Protein AF-A0A2W7I9K1-F1 (afdb_monomer)

pLDDT: mean 81.24, std 19.02, range [37.62, 95.75]

Radius of gyration: 21.07 Å; Cα contacts (8 Å, |Δi|>4): 72; chains: 1; bounding box: 34×54×66 Å

Nearest PDB structures (foldseek):
  7o6y-assembly1_P  TM=3.027E-01  e=8.763E+00  Yarrowia lipolytica

Solvent-accessible surface area (backbone atoms only — not comparable to full-atom values): 6238 Å² total; per-residue (Å²): 131,88,82,88,82,88,77,82,88,72,93,80,87,80,83,84,70,65,66,64,55,50,56,53,55,59,53,45,27,59,56,42,30,47,71,44,38,45,71,78,51,61,49,90,84,63,73,63,55,67,54,40,53,52,51,49,54,52,48,36,61,75,66,64,58,47,74,66,58,50,53,51,39,44,50,50,20,52,49,53,54,66,72,38,65,70,58,52,32,90,87,24,71,56,39,55,53,36,58,59,52,34,108

Foldseek 3Di:
DDDDDDDDDDPPPPDPDPVVLVVLLLVLLLLLLLVCLCVLLVPPDAADCVQSVVVSVVSCVVSVPDPVSVVVSNVVSSVVCVVDSVCSDCPHPSNVVSNVSRD

Structure (mmCIF, N/CA/C/O backbone):
data_AF-A0A2W7I9K1-F1
#
_entry.id   AF-A0A2W7I9K1-F1
#
loop_
_atom_site.group_PDB
_atom_site.id
_atom_site.type_symbol
_atom_site.label_atom_id
_atom_site.label_alt_id
_atom_site.label_comp_id
_atom_site.label_asym_id
_atom_site.label_entity_id
_atom_site.label_seq_id
_atom_site.pdbx_PDB_ins_code
_atom_site.Cartn_x
_atom_site.Cartn_y
_atom_site.Cartn_z
_atom_site.occupancy
_atom_site.B_iso_or_equiv
_atom_site.auth_seq_id
_atom_site.auth_comp_id
_atom_site.auth_asym_id
_atom_site.auth_atom_id
_atom_site.pdbx_PDB_model_num
ATOM 1 N N . MET A 1 1 ? 21.112 39.429 54.388 1.00 39.09 1 MET A N 1
ATOM 2 C CA . MET A 1 1 ? 21.767 38.585 53.361 1.00 39.09 1 MET A CA 1
ATOM 3 C C . MET A 1 1 ? 20.647 37.802 52.669 1.00 39.09 1 MET A C 1
ATOM 5 O O . MET A 1 1 ? 19.997 37.033 53.354 1.00 39.09 1 MET A O 1
ATOM 9 N N . LYS A 1 2 ? 20.102 38.268 51.527 1.00 42.31 2 LYS A N 1
ATOM 10 C CA . LYS A 1 2 ? 20.289 37.688 50.165 1.00 42.31 2 LYS A CA 1
ATOM 11 C C . LYS A 1 2 ? 20.447 36.158 50.224 1.00 42.31 2 LYS A C 1
ATOM 13 O O . LYS A 1 2 ? 21.454 35.719 50.755 1.00 42.31 2 LYS A O 1
ATOM 18 N N . THR A 1 3 ? 19.477 35.362 49.768 1.00 42.34 3 THR A N 1
ATOM 19 C CA . THR A 1 3 ? 19.276 35.072 48.332 1.00 42.34 3 THR A CA 1
ATOM 20 C C . THR A 1 3 ? 17.824 34.720 47.959 1.00 42.34 3 THR A C 1
ATOM 22 O O . THR A 1 3 ? 17.173 33.912 48.611 1.00 42.34 3 THR A O 1
ATOM 25 N N . LEU A 1 4 ? 17.362 35.316 46.853 1.00 48.22 4 LEU A N 1
ATOM 26 C CA . LEU A 1 4 ? 16.270 34.838 45.996 1.00 48.22 4 LEU A CA 1
ATOM 27 C C . LEU A 1 4 ? 16.645 33.501 45.345 1.00 48.22 4 LEU A C 1
ATOM 29 O O . LEU A 1 4 ? 17.819 33.332 45.033 1.00 48.22 4 LEU A O 1
ATOM 33 N N . LEU A 1 5 ? 15.653 32.673 44.998 1.00 46.56 5 LEU A N 1
ATOM 34 C CA . LEU A 1 5 ? 15.581 31.980 43.702 1.00 46.56 5 LEU A CA 1
ATOM 35 C C . LEU A 1 5 ? 14.119 31.593 43.400 1.00 46.56 5 LEU A C 1
ATOM 37 O O . LEU A 1 5 ? 13.536 30.728 44.049 1.00 46.56 5 LEU A O 1
ATOM 41 N N . LEU A 1 6 ? 13.537 32.282 42.413 1.00 49.12 6 LEU A N 1
ATOM 42 C CA . LEU A 1 6 ? 12.375 31.830 41.649 1.00 49.12 6 LEU A CA 1
ATOM 43 C C . LEU A 1 6 ? 12.765 30.582 40.845 1.00 49.12 6 LEU A C 1
ATOM 45 O O . LEU A 1 6 ? 13.817 30.583 40.209 1.00 49.12 6 LEU A O 1
ATOM 49 N N . ALA A 1 7 ? 11.863 29.609 40.745 1.00 45.22 7 ALA A N 1
ATOM 50 C CA . ALA A 1 7 ? 11.734 28.798 39.539 1.00 45.22 7 ALA A CA 1
ATOM 51 C C . ALA A 1 7 ? 10.285 28.326 39.397 1.00 45.22 7 ALA A C 1
ATOM 53 O O . ALA A 1 7 ? 9.837 27.363 40.014 1.00 45.22 7 ALA A O 1
ATOM 54 N N . SER A 1 8 ? 9.557 29.081 38.582 1.00 47.81 8 SER A N 1
ATOM 55 C CA . SER A 1 8 ? 8.405 28.630 37.813 1.00 47.81 8 SER A CA 1
ATOM 56 C C . SER A 1 8 ? 8.773 27.429 36.935 1.00 47.81 8 SER A C 1
ATOM 58 O O . SER A 1 8 ? 9.953 27.179 36.705 1.00 47.81 8 SER A O 1
ATOM 60 N N . ALA A 1 9 ? 7.741 26.845 36.320 1.00 37.62 9 ALA A N 1
ATOM 61 C CA . ALA A 1 9 ? 7.779 25.918 35.185 1.00 37.62 9 ALA A CA 1
ATOM 62 C C . ALA A 1 9 ? 7.840 24.431 35.567 1.00 37.62 9 ALA A C 1
ATOM 64 O O . ALA A 1 9 ? 8.658 24.011 36.364 1.00 37.62 9 ALA A O 1
ATOM 65 N N . VAL A 1 10 ? 7.027 23.540 35.014 1.00 42.16 10 VAL A N 1
ATOM 66 C CA . VAL A 1 10 ? 6.031 23.618 33.942 1.00 42.16 10 VAL A CA 1
ATOM 67 C C . VAL A 1 10 ? 5.186 22.355 34.118 1.00 42.16 10 VAL A C 1
ATOM 69 O O . VAL A 1 10 ? 5.708 21.286 34.434 1.00 42.16 10 VAL A O 1
ATOM 72 N N . SER A 1 11 ? 3.883 22.480 33.886 1.00 43.97 11 SER A N 1
ATOM 73 C CA . SER A 1 11 ? 2.986 21.365 33.595 1.00 43.97 11 SER A CA 1
ATOM 74 C C . SER A 1 11 ? 3.564 20.482 32.480 1.00 43.97 11 SER A C 1
ATOM 76 O O . SER A 1 11 ? 3.344 20.738 31.303 1.00 43.97 11 SER A O 1
ATOM 78 N N . LEU A 1 12 ? 4.290 19.424 32.842 1.00 43.56 12 LEU A N 1
ATOM 79 C CA . LEU A 1 12 ? 4.801 18.398 31.920 1.00 43.56 12 LEU A CA 1
ATOM 80 C C . LEU A 1 12 ? 3.801 17.249 31.696 1.00 43.56 12 LEU A C 1
ATOM 82 O O . LEU A 1 12 ? 4.158 16.195 31.182 1.00 43.56 12 LEU A O 1
ATOM 86 N N . CYS A 1 13 ? 2.531 17.432 32.061 1.00 40.84 13 CYS A N 1
ATOM 87 C CA . CYS A 1 13 ? 1.549 16.346 32.064 1.00 40.84 13 CYS A CA 1
ATOM 88 C C . CYS A 1 13 ? 0.750 16.176 30.754 1.00 40.84 13 CYS A C 1
ATOM 90 O O . CYS A 1 13 ? -0.272 15.499 30.770 1.00 40.84 13 CYS A O 1
ATOM 92 N N . ALA A 1 14 ? 1.151 16.772 29.618 1.00 40.78 14 ALA A N 1
ATOM 93 C CA . ALA A 1 14 ? 0.274 16.775 28.433 1.00 40.78 14 ALA A CA 1
ATOM 94 C C . ALA A 1 14 ? 0.937 16.747 27.036 1.00 40.78 14 ALA A C 1
ATOM 96 O O . ALA A 1 14 ? 0.302 17.181 26.081 1.00 40.78 14 ALA A O 1
ATOM 97 N N . LEU A 1 15 ? 2.164 16.235 26.858 1.00 42.84 15 LEU A N 1
ATOM 98 C CA . LEU A 1 15 ? 2.808 16.185 25.521 1.00 42.84 15 LEU A CA 1
ATOM 99 C C . LEU A 1 15 ? 3.450 14.833 25.140 1.00 42.84 15 LEU A C 1
ATOM 101 O O . LEU A 1 15 ? 4.334 14.783 24.294 1.00 42.84 15 LEU A O 1
ATOM 105 N N . GLY A 1 16 ? 3.010 13.719 25.734 1.00 40.28 16 GLY A N 1
ATOM 106 C CA . GLY A 1 16 ? 3.674 12.416 25.552 1.00 40.28 16 GLY A CA 1
ATOM 107 C C . GLY A 1 16 ? 3.039 11.408 24.583 1.00 40.28 16 GLY A C 1
ATOM 108 O O . GLY A 1 16 ? 3.677 10.404 24.293 1.00 40.28 16 GLY A O 1
ATOM 109 N N . ALA A 1 17 ? 1.807 11.608 24.097 1.00 43.66 17 ALA A N 1
ATOM 110 C CA . ALA A 1 17 ? 1.054 10.521 23.438 1.00 43.66 17 ALA A CA 1
ATOM 111 C C . ALA A 1 17 ? 0.724 10.737 21.947 1.00 43.66 17 ALA A C 1
ATOM 113 O O . ALA A 1 17 ? 0.357 9.787 21.262 1.00 43.66 17 ALA A O 1
ATOM 114 N N . SER A 1 18 ? 0.845 11.958 21.422 1.00 50.16 18 SER A N 1
ATOM 115 C CA . SER A 1 18 ? 0.376 12.311 20.070 1.00 50.16 18 SER A CA 1
ATOM 116 C C . SER A 1 18 ? 1.446 12.213 18.976 1.00 50.16 18 SER A C 1
ATOM 118 O O . SER A 1 18 ? 1.110 11.920 17.833 1.00 50.16 18 SER A O 1
ATOM 120 N N . ALA A 1 19 ? 2.726 12.399 19.309 1.00 51.47 19 ALA A N 1
ATOM 121 C CA . ALA A 1 19 ? 3.829 12.308 18.348 1.00 51.47 19 ALA A CA 1
ATOM 122 C C . ALA A 1 19 ? 4.094 10.886 17.796 1.00 51.47 19 ALA A C 1
ATOM 124 O O . ALA A 1 19 ? 4.233 10.753 16.580 1.00 51.47 19 ALA A O 1
ATOM 125 N N . PRO A 1 20 ? 4.123 9.805 18.612 1.00 60.53 20 PRO A N 1
ATOM 126 C CA . PRO A 1 20 ? 4.397 8.469 18.078 1.00 60.53 20 PRO A CA 1
ATOM 127 C C . PRO A 1 20 ? 3.231 7.936 17.238 1.00 60.53 20 PRO A C 1
ATOM 129 O O . PRO A 1 20 ? 3.459 7.291 16.221 1.00 60.53 20 PRO A O 1
ATOM 132 N N . ALA A 1 21 ? 1.987 8.253 17.611 1.00 60.38 21 ALA A N 1
ATOM 133 C CA . ALA A 1 21 ? 0.808 7.832 16.859 1.00 60.38 21 ALA A CA 1
ATOM 134 C C . ALA A 1 21 ? 0.730 8.498 15.475 1.00 60.38 21 ALA A C 1
ATOM 136 O O . ALA A 1 21 ? 0.284 7.866 14.522 1.00 60.38 21 ALA A O 1
ATOM 137 N N . PHE A 1 22 ? 1.180 9.752 15.348 1.00 59.81 22 PHE A N 1
ATOM 138 C CA . PHE A 1 22 ? 1.238 10.448 14.062 1.00 59.81 22 PHE A CA 1
ATOM 139 C C . PHE A 1 22 ? 2.288 9.825 13.131 1.00 59.81 22 PHE A C 1
ATOM 141 O O . PHE A 1 22 ? 1.952 9.436 12.018 1.00 59.81 22 PHE A O 1
ATOM 148 N N . ALA A 1 23 ? 3.512 9.605 13.622 1.00 68.25 23 ALA A N 1
ATOM 149 C CA . ALA A 1 23 ? 4.573 8.954 12.846 1.00 68.25 23 ALA A CA 1
ATOM 150 C C . ALA A 1 23 ? 4.211 7.511 12.437 1.00 68.25 23 ALA A C 1
ATOM 152 O O . ALA A 1 23 ? 4.531 7.060 11.340 1.00 68.25 23 ALA A O 1
ATOM 153 N N . GLN A 1 24 ? 3.502 6.776 13.301 1.00 72.81 24 GLN A N 1
ATOM 154 C CA . GLN A 1 24 ? 3.013 5.436 12.971 1.00 72.81 24 GLN A CA 1
ATOM 155 C C . GLN A 1 2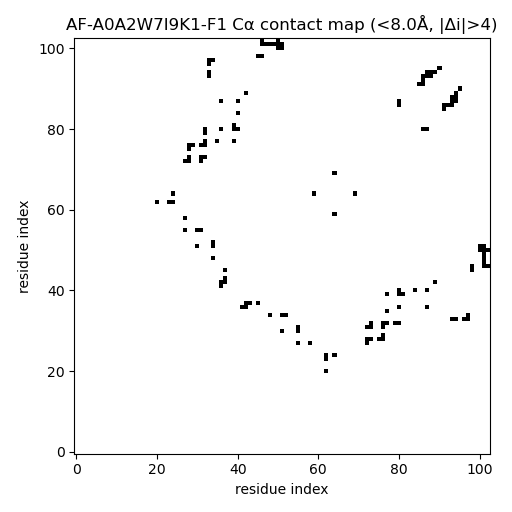4 ? 1.883 5.458 11.935 1.00 72.81 24 GLN A C 1
ATOM 157 O O . GLN A 1 24 ? 1.812 4.559 11.101 1.00 72.81 24 GLN A O 1
ATOM 162 N N . LYS A 1 25 ? 1.024 6.486 11.943 1.00 77.25 25 LYS A N 1
ATOM 163 C CA . LYS A 1 25 ? 0.029 6.688 10.882 1.00 77.25 25 LYS A CA 1
ATOM 164 C C . LYS A 1 25 ? 0.692 7.038 9.551 1.00 77.25 25 LYS A C 1
ATOM 166 O O . LYS A 1 25 ? 0.280 6.492 8.542 1.00 77.25 25 LYS A O 1
ATOM 171 N N . GLU A 1 26 ? 1.753 7.839 9.527 1.00 76.81 26 GLU A N 1
ATOM 172 C CA . GLU A 1 26 ? 2.512 8.080 8.287 1.00 76.81 26 GLU A CA 1
ATOM 173 C C . GLU A 1 26 ? 3.149 6.789 7.744 1.00 76.81 26 GLU A C 1
ATOM 175 O O . GLU A 1 26 ? 3.081 6.512 6.547 1.00 76.81 26 GLU A O 1
ATOM 180 N N . ALA A 1 27 ? 3.671 5.926 8.623 1.00 83.12 27 ALA A N 1
ATOM 181 C CA . ALA A 1 27 ? 4.211 4.624 8.226 1.00 83.12 27 ALA A CA 1
ATOM 182 C C . ALA A 1 27 ? 3.159 3.686 7.593 1.00 83.12 27 ALA A C 1
ATOM 184 O O . ALA A 1 27 ? 3.524 2.805 6.811 1.00 83.12 27 ALA A O 1
ATOM 185 N N . MET A 1 28 ? 1.859 3.886 7.862 1.00 92.38 28 MET A N 1
ATOM 186 C CA . MET A 1 28 ? 0.782 3.112 7.225 1.00 92.38 28 MET A CA 1
ATOM 187 C C . MET A 1 28 ? 0.765 3.266 5.704 1.00 92.38 28 MET A C 1
ATOM 189 O O . MET A 1 28 ? 0.387 2.317 5.017 1.00 92.38 28 MET A O 1
ATOM 193 N N . VAL A 1 29 ? 1.197 4.413 5.164 1.00 91.19 29 VAL A N 1
AT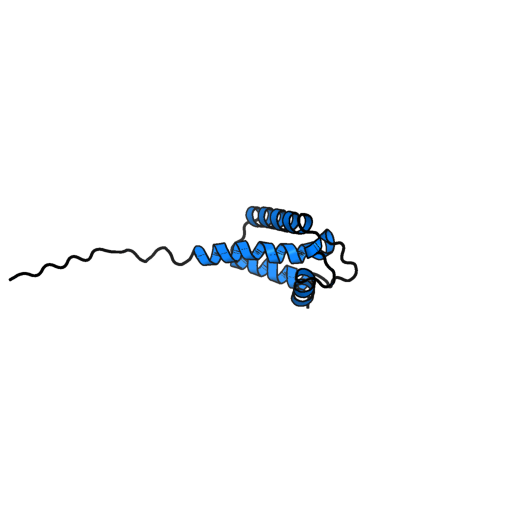OM 194 C CA . VAL A 1 29 ? 1.252 4.651 3.712 1.00 91.19 29 VAL A CA 1
ATOM 195 C C . VAL A 1 29 ? 2.110 3.584 3.031 1.00 91.19 29 VAL A C 1
ATOM 197 O O . VAL A 1 29 ? 1.667 2.979 2.058 1.00 91.19 29 VAL A O 1
ATOM 200 N N . MET A 1 30 ? 3.271 3.245 3.601 1.00 90.56 30 MET A N 1
ATOM 201 C CA . MET A 1 30 ? 4.142 2.187 3.072 1.00 90.56 30 MET A CA 1
ATOM 202 C C . MET A 1 30 ? 3.485 0.803 3.094 1.00 90.56 30 MET A C 1
ATOM 204 O O . MET A 1 30 ? 3.632 0.032 2.146 1.00 90.56 30 MET A O 1
ATOM 208 N N . PHE A 1 31 ? 2.717 0.484 4.138 1.00 93.06 31 PHE A N 1
ATOM 209 C CA . PHE A 1 31 ? 1.977 -0.778 4.188 1.00 93.06 31 PHE A CA 1
ATOM 210 C C . PHE A 1 31 ? 0.879 -0.845 3.126 1.00 93.06 31 PHE A C 1
ATOM 212 O O . PHE A 1 31 ? 0.725 -1.877 2.470 1.00 93.06 31 PHE A O 1
ATOM 219 N N . TYR A 1 32 ? 0.153 0.252 2.899 1.00 95.12 32 TYR A N 1
ATOM 220 C CA . TYR A 1 32 ? -0.823 0.301 1.814 1.00 95.12 32 TYR A CA 1
ATOM 221 C C . TYR A 1 32 ? -0.155 0.206 0.446 1.00 95.12 32 TYR A C 1
ATOM 223 O O . TYR A 1 32 ? -0.681 -0.505 -0.408 1.00 95.12 32 TYR A O 1
ATOM 231 N N . GLN A 1 33 ? 0.995 0.861 0.243 1.00 93.94 33 GLN A N 1
ATOM 232 C CA . GLN A 1 33 ? 1.767 0.729 -0.993 1.00 93.94 33 GLN A CA 1
ATOM 233 C C . GLN A 1 33 ? 2.095 -0.744 -1.252 1.00 93.94 33 GLN A C 1
ATOM 235 O O . GLN A 1 33 ? 1.769 -1.257 -2.317 1.00 93.94 33 GLN A O 1
ATOM 240 N N . MET A 1 34 ? 2.621 -1.471 -0.261 1.00 93.75 34 MET A N 1
ATOM 241 C CA . MET A 1 34 ? 2.869 -2.912 -0.399 1.00 93.75 34 MET A CA 1
ATOM 242 C C . MET A 1 34 ? 1.591 -3.700 -0.725 1.00 93.75 34 MET A C 1
ATOM 244 O O . MET A 1 34 ? 1.617 -4.555 -1.605 1.00 93.75 34 MET A O 1
ATOM 248 N N . GLN A 1 35 ? 0.462 -3.401 -0.072 1.00 94.75 35 GLN A N 1
ATOM 249 C CA . GLN A 1 35 ? -0.808 -4.103 -0.309 1.00 94.75 35 GLN A CA 1
ATOM 250 C C . GLN A 1 35 ? -1.293 -3.955 -1.757 1.00 94.75 35 GLN A C 1
ATOM 252 O O . GLN A 1 35 ? -1.845 -4.895 -2.326 1.00 94.75 35 GLN A O 1
ATOM 257 N N . MET A 1 36 ? -1.113 -2.777 -2.357 1.00 94.56 36 MET A N 1
ATOM 258 C CA . MET A 1 36 ? -1.601 -2.486 -3.707 1.00 94.56 36 MET A CA 1
ATOM 259 C C . MET A 1 36 ? -0.541 -2.643 -4.801 1.00 94.56 36 MET A C 1
ATOM 261 O O . MET A 1 36 ? -0.891 -2.684 -5.979 1.00 94.56 36 MET A O 1
ATOM 265 N N . ALA A 1 37 ? 0.737 -2.772 -4.441 1.00 93.75 37 ALA A N 1
ATOM 266 C CA . ALA A 1 37 ? 1.831 -2.909 -5.395 1.00 93.75 37 ALA A CA 1
ATOM 267 C C . ALA A 1 37 ? 1.599 -4.036 -6.414 1.00 93.75 37 ALA A C 1
ATOM 269 O O . ALA A 1 37 ? 1.742 -3.764 -7.604 1.00 93.75 37 ALA A O 1
ATOM 270 N N . PRO A 1 38 ? 1.140 -5.253 -6.048 1.00 93.88 38 PRO A N 1
ATOM 271 C CA . PRO A 1 38 ? 0.897 -6.302 -7.038 1.00 93.88 38 PRO A CA 1
ATOM 272 C C . PRO A 1 38 ? -0.068 -5.891 -8.153 1.00 93.88 38 PRO A C 1
ATOM 274 O O . PRO A 1 38 ? 0.161 -6.225 -9.316 1.00 93.88 38 PRO A O 1
ATOM 277 N N . SER A 1 39 ? -1.132 -5.153 -7.819 1.00 93.06 39 SER A N 1
ATOM 278 C CA . SER A 1 39 ? -2.149 -4.738 -8.787 1.00 93.06 39 SER A CA 1
ATOM 279 C C . SER A 1 39 ? -1.715 -3.507 -9.582 1.00 93.06 39 SER A C 1
ATOM 281 O O . SER A 1 39 ? -1.843 -3.501 -10.808 1.00 93.06 39 SER A O 1
ATOM 283 N N . VAL A 1 40 ? -1.155 -2.493 -8.916 1.00 93.94 40 VAL A N 1
ATOM 284 C CA . VAL A 1 40 ? -0.687 -1.248 -9.551 1.00 93.94 40 VAL A CA 1
ATOM 285 C C . VAL A 1 40 ? 0.518 -1.518 -10.457 1.00 93.94 40 VAL A C 1
ATOM 287 O O . VAL A 1 40 ? 0.529 -1.087 -11.610 1.00 93.94 40 VAL A O 1
ATOM 290 N N . CYS A 1 41 ? 1.485 -2.302 -9.977 1.00 92.00 41 CYS A N 1
ATOM 291 C CA . CYS A 1 41 ? 2.705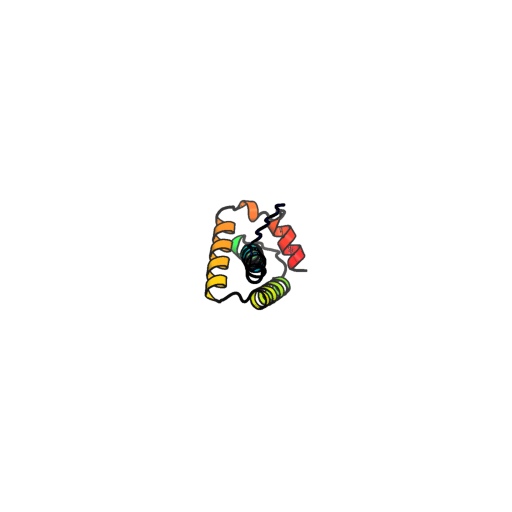 -2.674 -10.694 1.00 92.00 41 CYS A CA 1
ATOM 292 C C . CYS A 1 41 ? 2.542 -3.895 -11.616 1.00 92.00 41 CYS A C 1
ATOM 294 O O . CYS A 1 41 ? 3.480 -4.253 -12.326 1.00 92.00 41 CYS A O 1
ATOM 296 N N . ARG A 1 42 ? 1.364 -4.540 -11.625 1.00 92.50 42 ARG A N 1
ATOM 297 C CA . ARG A 1 42 ? 1.036 -5.717 -12.456 1.00 92.50 42 ARG A CA 1
ATOM 298 C C . ARG A 1 42 ? 2.004 -6.892 -12.283 1.00 92.50 42 ARG A C 1
ATOM 300 O O . ARG A 1 42 ? 2.393 -7.542 -13.255 1.00 92.50 42 ARG A O 1
ATOM 307 N N . TRP A 1 43 ? 2.396 -7.184 -11.049 1.00 92.81 43 TRP A N 1
ATOM 308 C CA . TRP A 1 43 ? 3.271 -8.318 -10.773 1.00 92.81 43 TRP A CA 1
ATOM 309 C C . TRP A 1 43 ? 2.543 -9.645 -10.998 1.00 92.81 43 TRP A C 1
ATOM 311 O O . TRP A 1 43 ? 1.519 -9.918 -10.379 1.00 92.81 43 TRP A O 1
ATOM 321 N N . THR A 1 44 ? 3.097 -10.499 -11.855 1.00 86.94 44 THR A N 1
ATOM 322 C CA . THR A 1 44 ? 2.453 -11.755 -12.279 1.00 86.94 44 THR A CA 1
ATOM 323 C C . THR A 1 44 ? 2.661 -12.928 -11.319 1.00 86.94 44 THR A C 1
ATOM 325 O O . THR A 1 44 ? 1.872 -13.864 -11.342 1.00 86.94 44 THR A O 1
ATOM 328 N N . ASN A 1 45 ? 3.677 -12.867 -10.449 1.00 87.25 45 ASN A N 1
ATOM 329 C CA . ASN A 1 45 ? 4.038 -13.925 -9.491 1.00 87.25 45 ASN A CA 1
ATOM 330 C C . ASN A 1 45 ? 4.114 -13.389 -8.051 1.00 87.25 45 ASN A C 1
ATOM 332 O O . ASN A 1 45 ? 5.060 -13.666 -7.317 1.00 87.25 45 ASN A O 1
ATOM 336 N N . ALA A 1 46 ? 3.190 -12.514 -7.659 1.00 88.88 46 ALA A N 1
ATOM 337 C CA . ALA A 1 46 ? 3.116 -12.022 -6.285 1.00 88.88 46 ALA A CA 1
ATOM 338 C C . ALA A 1 46 ? 2.498 -13.086 -5.357 1.00 88.88 46 ALA A C 1
ATOM 340 O O . ALA A 1 46 ? 1.503 -13.714 -5.718 1.00 88.88 46 ALA A O 1
ATOM 341 N N . ALA A 1 47 ? 3.073 -13.276 -4.163 1.00 90.12 47 ALA A N 1
ATOM 342 C CA . ALA A 1 47 ? 2.457 -14.073 -3.099 1.00 90.12 47 ALA A CA 1
ATOM 343 C C . ALA A 1 47 ? 1.078 -13.506 -2.704 1.00 90.12 47 ALA A C 1
ATOM 345 O O . ALA A 1 47 ? 0.748 -12.381 -3.063 1.00 90.12 47 ALA A O 1
ATOM 346 N N . ALA A 1 48 ? 0.255 -14.255 -1.970 1.00 90.56 48 ALA A N 1
ATOM 347 C CA . ALA A 1 48 ? -1.029 -13.735 -1.496 1.00 90.56 48 ALA A CA 1
ATOM 348 C C . ALA A 1 48 ? -0.830 -12.657 -0.412 1.00 90.56 48 ALA A C 1
ATOM 350 O O . ALA A 1 48 ? 0.002 -12.812 0.477 1.00 90.56 48 ALA A O 1
ATOM 351 N N . THR A 1 49 ? -1.639 -11.594 -0.430 1.00 91.00 49 THR A N 1
ATOM 352 C CA . THR A 1 49 ? -1.541 -10.483 0.536 1.00 91.00 49 THR A CA 1
ATOM 353 C C . THR A 1 49 ? -2.127 -10.797 1.910 1.00 91.00 49 THR A C 1
ATOM 355 O O . THR A 1 49 ? -2.064 -9.952 2.790 1.00 91.00 49 THR A O 1
ATOM 358 N N . THR A 1 50 ? -2.6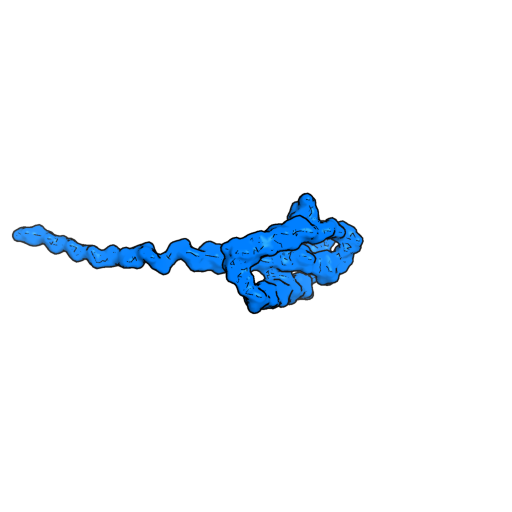74 -11.992 2.154 1.00 92.50 50 THR A N 1
ATOM 359 C CA . THR A 1 50 ? -3.472 -12.298 3.357 1.00 92.50 50 THR A CA 1
ATOM 360 C C . THR A 1 50 ? -2.775 -11.940 4.676 1.00 92.50 50 THR A C 1
ATOM 362 O O . THR A 1 50 ? -3.407 -11.393 5.579 1.00 92.50 50 THR A O 1
ATOM 365 N N . ARG A 1 51 ? -1.468 -12.211 4.799 1.00 92.12 51 ARG A N 1
ATOM 366 C CA . ARG A 1 51 ? -0.694 -11.881 6.008 1.00 92.12 51 ARG A CA 1
ATOM 367 C C . ARG A 1 51 ? -0.447 -10.377 6.153 1.00 92.12 51 ARG A C 1
ATOM 369 O O . ARG A 1 51 ? -0.564 -9.827 7.253 1.00 92.12 51 ARG A O 1
ATOM 376 N N . LEU A 1 52 ? -0.155 -9.716 5.037 1.00 92.75 52 LEU A N 1
ATOM 377 C CA . LEU A 1 52 ? -0.005 -8.267 4.957 1.00 92.75 52 LEU A CA 1
ATOM 378 C C . LEU A 1 52 ? -1.326 -7.563 5.304 1.00 92.75 52 LEU A C 1
ATOM 380 O O . LEU A 1 52 ? -1.332 -6.648 6.122 1.00 92.75 52 LEU A O 1
ATOM 384 N N . ASP A 1 53 ? -2.450 -8.052 4.781 1.00 94.00 53 ASP A N 1
ATOM 385 C CA . ASP A 1 53 ? -3.795 -7.539 5.055 1.00 94.00 53 ASP A CA 1
ATOM 386 C C . ASP A 1 53 ? -4.151 -7.654 6.543 1.00 94.00 53 ASP A C 1
ATOM 388 O O . ASP A 1 53 ? -4.655 -6.700 7.138 1.00 94.00 53 ASP A O 1
ATOM 392 N N . ALA A 1 54 ? -3.832 -8.789 7.175 1.00 93.94 54 ALA A N 1
ATOM 393 C CA . ALA A 1 54 ? -4.026 -8.981 8.612 1.00 93.94 54 ALA A CA 1
ATOM 394 C C . ALA A 1 54 ? -3.163 -8.020 9.450 1.00 93.94 54 ALA A C 1
ATOM 396 O O . ALA A 1 54 ? -3.630 -7.470 10.449 1.00 93.94 54 ALA A O 1
ATOM 397 N N . THR A 1 55 ? -1.920 -7.782 9.025 1.00 92.50 55 THR A N 1
ATOM 398 C CA . THR A 1 55 ? -0.998 -6.846 9.688 1.00 92.50 55 THR A CA 1
ATOM 399 C C . THR A 1 55 ? -1.500 -5.409 9.584 1.00 92.50 55 THR A C 1
ATOM 401 O O . THR A 1 55 ? -1.522 -4.692 10.584 1.00 92.50 55 THR A O 1
ATOM 404 N N . ILE A 1 56 ? -1.958 -5.002 8.398 1.00 94.25 56 ILE A N 1
ATOM 405 C CA . ILE A 1 56 ? -2.568 -3.689 8.159 1.00 94.25 56 ILE A CA 1
ATOM 406 C C . ILE A 1 56 ? -3.791 -3.511 9.054 1.00 94.25 56 ILE A C 1
ATOM 408 O O . ILE A 1 56 ? -3.872 -2.519 9.772 1.00 94.25 56 ILE A O 1
ATOM 412 N N . ALA A 1 57 ? -4.701 -4.488 9.083 1.00 94.94 57 ALA A N 1
ATOM 413 C CA . ALA A 1 57 ? -5.902 -4.418 9.912 1.00 94.94 57 ALA A CA 1
ATOM 414 C C . ALA A 1 57 ? -5.572 -4.286 11.412 1.00 94.94 57 ALA A C 1
ATOM 416 O O . ALA A 1 57 ? -6.189 -3.484 12.117 1.00 94.9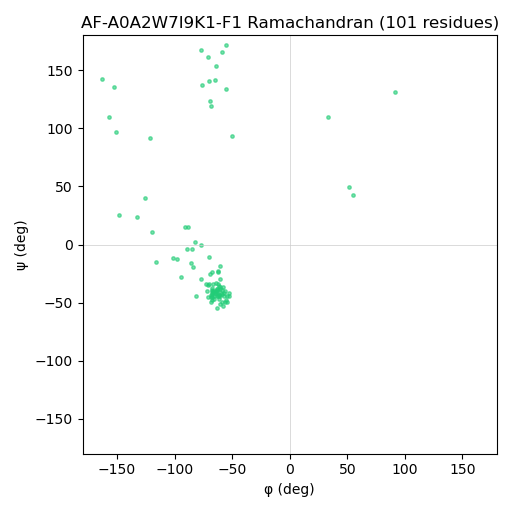4 57 ALA A O 1
ATOM 417 N N . ALA A 1 58 ? -4.569 -5.025 11.899 1.00 93.06 58 ALA A N 1
ATOM 418 C CA . ALA A 1 58 ? -4.114 -4.929 13.285 1.00 93.06 58 ALA A CA 1
ATOM 419 C C . ALA A 1 58 ? -3.520 -3.545 13.607 1.00 93.06 58 ALA A C 1
ATOM 421 O O . ALA A 1 58 ? -3.813 -2.978 14.664 1.00 93.06 58 ALA A O 1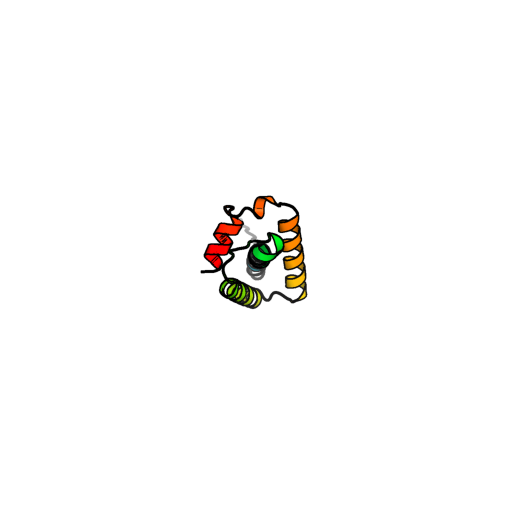
ATOM 422 N N . GLN A 1 59 ? -2.727 -2.971 12.696 1.00 92.56 59 GLN A N 1
ATOM 423 C CA . GLN A 1 59 ? -2.165 -1.630 12.870 1.00 92.56 59 GLN A CA 1
ATOM 424 C C . GLN A 1 59 ? -3.240 -0.543 12.818 1.00 92.56 59 GLN A C 1
ATOM 426 O O . GLN A 1 59 ? -3.256 0.338 13.676 1.00 92.56 59 GLN A O 1
ATOM 431 N N . GLU A 1 60 ? -4.186 -0.627 11.882 1.00 94.12 60 GLU A N 1
ATOM 432 C CA . GLU A 1 60 ? -5.321 0.294 11.812 1.00 94.12 60 GLU A CA 1
ATOM 433 C C . GLU A 1 60 ? -6.124 0.298 13.118 1.00 94.12 60 GLU A C 1
ATOM 435 O O . GLU A 1 60 ? -6.491 1.365 13.616 1.00 94.12 60 GLU A O 1
ATOM 440 N N . GLN A 1 61 ? -6.352 -0.881 13.708 1.00 94.31 61 GLN A N 1
ATOM 441 C CA . GLN A 1 61 ? -7.020 -1.007 15.000 1.00 94.31 61 GLN A CA 1
ATOM 442 C C . GLN A 1 61 ? -6.187 -0.392 16.135 1.00 94.31 61 GLN A C 1
ATOM 444 O O . GLN A 1 61 ? -6.723 0.376 16.938 1.00 94.31 61 GLN A O 1
ATOM 449 N N . GLY A 1 62 ? -4.886 -0.694 16.196 1.00 91.50 62 GLY A N 1
ATOM 450 C CA . GLY A 1 62 ? -3.981 -0.178 17.228 1.00 91.50 62 GLY A CA 1
ATOM 451 C C . GLY A 1 62 ? -3.831 1.346 17.192 1.00 91.50 62 GLY A C 1
ATOM 452 O O . GLY A 1 62 ? -3.820 1.998 18.236 1.00 91.50 62 GLY A O 1
ATOM 453 N N . LEU A 1 63 ? -3.798 1.922 15.990 1.00 91.25 63 LEU A N 1
ATOM 454 C CA . LEU A 1 63 ? -3.644 3.359 15.747 1.00 91.25 63 LEU A CA 1
ATOM 455 C C . LEU A 1 63 ? -4.970 4.120 15.689 1.00 91.25 63 LEU A C 1
ATOM 457 O O . LEU A 1 63 ? -4.968 5.347 15.552 1.00 91.25 63 LEU A O 1
ATOM 461 N N . ARG A 1 64 ? -6.101 3.409 15.790 1.00 92.44 64 ARG A N 1
ATOM 462 C CA . ARG A 1 64 ? -7.453 3.968 15.647 1.00 92.44 64 ARG A CA 1
ATOM 463 C C . ARG A 1 64 ? -7.584 4.775 14.353 1.00 92.44 64 ARG A C 1
ATOM 465 O O . ARG A 1 64 ? -8.014 5.928 14.367 1.00 92.44 64 ARG A O 1
ATOM 472 N N . VAL A 1 65 ? -7.159 4.176 13.244 1.00 91.38 65 VAL A N 1
ATOM 473 C CA . VAL A 1 65 ? -7.293 4.765 11.910 1.00 91.38 65 VAL A CA 1
ATOM 474 C C . VAL A 1 65 ? -8.774 4.794 11.543 1.00 91.38 65 VAL A C 1
ATOM 476 O O . VAL A 1 65 ? -9.441 3.761 11.478 1.00 91.38 65 VAL A O 1
ATOM 479 N N . SER A 1 66 ? -9.304 5.990 11.316 1.00 94.75 66 SER A N 1
ATOM 480 C CA . SER A 1 66 ? -10.664 6.176 10.821 1.00 94.75 66 SER A CA 1
ATOM 481 C C . SER A 1 66 ? -10.788 5.753 9.355 1.00 94.75 66 SER A C 1
ATOM 483 O O . SER A 1 66 ? -9.811 5.698 8.607 1.00 94.75 66 SER A O 1
ATOM 485 N N . ALA A 1 67 ? -12.021 5.513 8.903 1.00 95.19 67 ALA A N 1
ATOM 486 C CA . ALA A 1 67 ? -12.284 5.191 7.501 1.00 95.19 67 ALA A CA 1
ATOM 487 C C . ALA A 1 67 ? -11.798 6.293 6.539 1.00 95.19 67 ALA A C 1
ATOM 489 O O . ALA A 1 67 ? -11.287 5.985 5.464 1.00 95.19 67 ALA A O 1
ATOM 490 N N . THR A 1 68 ? -11.920 7.564 6.936 1.00 94.81 68 THR A N 1
ATOM 491 C CA . THR A 1 68 ? -11.448 8.707 6.144 1.00 94.81 68 THR A CA 1
ATOM 492 C C . THR A 1 68 ? -9.925 8.728 6.049 1.00 94.81 68 THR A C 1
ATOM 494 O O . THR A 1 68 ? -9.398 8.836 4.948 1.00 94.81 68 THR A O 1
ATOM 497 N N . GLU A 1 69 ? -9.214 8.559 7.169 1.00 93.38 69 GLU A N 1
ATOM 498 C CA . GLU A 1 69 ? -7.743 8.495 7.175 1.00 93.38 69 GLU A CA 1
ATOM 499 C C . GLU A 1 69 ? -7.235 7.324 6.326 1.00 93.38 69 GLU A C 1
ATOM 501 O O . GLU A 1 69 ? -6.341 7.506 5.502 1.00 93.38 69 GLU A O 1
ATOM 506 N N . ARG A 1 70 ? -7.854 6.141 6.456 1.00 94.62 70 ARG A N 1
ATOM 507 C CA . ARG A 1 70 ? -7.568 4.980 5.600 1.00 94.62 70 ARG A CA 1
ATOM 508 C C . ARG A 1 70 ? -7.717 5.334 4.120 1.00 94.62 70 ARG A C 1
ATOM 510 O O . ARG A 1 70 ? -6.838 5.021 3.323 1.00 94.62 70 ARG A O 1
ATOM 517 N N . ALA A 1 71 ? -8.830 5.959 3.738 1.00 95.62 71 ALA A N 1
ATOM 518 C CA . ALA A 1 71 ? -9.091 6.308 2.345 1.00 95.62 71 ALA A CA 1
ATOM 519 C C . ALA A 1 71 ? -8.061 7.308 1.796 1.00 95.62 71 ALA A C 1
ATOM 521 O O . ALA A 1 71 ? -7.609 7.139 0.665 1.00 95.62 71 ALA A O 1
ATOM 522 N N . THR A 1 72 ? -7.671 8.309 2.588 1.00 95.00 72 THR A N 1
ATOM 523 C CA . THR A 1 72 ? -6.641 9.288 2.214 1.00 95.00 72 THR A CA 1
ATOM 524 C C . THR A 1 72 ? -5.283 8.620 2.019 1.00 95.00 72 THR A C 1
ATOM 526 O O . THR A 1 72 ? -4.738 8.688 0.921 1.00 95.00 72 THR A O 1
ATOM 529 N N . MET A 1 73 ? -4.793 7.875 3.014 1.00 95.12 73 MET A N 1
ATOM 530 C CA . MET A 1 73 ? -3.479 7.221 2.943 1.00 95.12 73 MET A CA 1
ATOM 531 C C . MET A 1 73 ? -3.390 6.192 1.811 1.00 95.12 73 MET A C 1
ATOM 533 O O . MET A 1 73 ? -2.344 6.040 1.189 1.00 95.12 73 MET A O 1
ATOM 537 N N . ARG A 1 74 ? -4.489 5.490 1.499 1.00 95.75 74 ARG A N 1
ATOM 538 C CA . ARG A 1 74 ? -4.529 4.579 0.344 1.00 95.75 74 ARG A CA 1
ATOM 539 C C . ARG A 1 74 ? -4.441 5.319 -0.988 1.00 95.75 74 ARG A C 1
ATOM 541 O O . ARG A 1 74 ? -3.808 4.812 -1.905 1.00 95.75 74 ARG A O 1
ATOM 548 N N . ARG A 1 75 ? -5.071 6.491 -1.111 1.00 95.69 75 ARG A N 1
ATOM 549 C CA . ARG A 1 75 ? -4.962 7.318 -2.324 1.00 95.69 75 ARG A CA 1
ATOM 550 C C . ARG A 1 75 ? -3.554 7.874 -2.493 1.00 95.69 75 ARG A C 1
ATOM 552 O O . ARG A 1 75 ? -3.051 7.859 -3.608 1.00 95.69 75 ARG A O 1
ATOM 559 N N . GLU A 1 76 ? -2.938 8.330 -1.405 1.00 94.25 76 GLU A N 1
ATOM 560 C CA . GLU A 1 76 ? -1.544 8.792 -1.389 1.00 94.25 76 GLU A CA 1
ATOM 561 C C . GLU A 1 76 ? -0.597 7.661 -1.797 1.00 94.25 76 GLU A C 1
ATOM 563 O O . GLU A 1 76 ? 0.137 7.801 -2.767 1.00 94.25 76 GLU A O 1
ATOM 568 N N . ALA A 1 77 ? -0.721 6.489 -1.168 1.00 93.94 77 ALA A N 1
ATOM 569 C CA . ALA A 1 77 ? 0.052 5.303 -1.521 1.00 93.94 77 ALA A CA 1
ATOM 570 C C . ALA A 1 77 ? -0.077 4.917 -3.007 1.00 93.94 77 ALA A C 1
ATOM 572 O O . ALA A 1 77 ? 0.917 4.606 -3.661 1.00 93.94 77 ALA A O 1
ATOM 573 N N . GLU A 1 78 ? -1.292 4.943 -3.563 1.00 94.69 78 GLU A N 1
ATOM 574 C CA . GLU A 1 78 ? -1.498 4.630 -4.980 1.00 94.69 78 GLU A CA 1
ATOM 575 C C . GLU A 1 78 ? -0.881 5.692 -5.897 1.00 94.69 78 GLU A C 1
ATOM 577 O O . GLU A 1 78 ? -0.305 5.355 -6.934 1.00 94.69 78 GLU A O 1
ATOM 582 N N . ALA A 1 79 ? -1.003 6.970 -5.529 1.00 93.94 79 ALA A N 1
ATOM 583 C CA . ALA A 1 79 ? -0.407 8.071 -6.272 1.00 93.94 79 ALA A CA 1
ATOM 584 C C . ALA A 1 79 ? 1.124 7.962 -6.292 1.00 93.94 79 ALA A C 1
ATOM 586 O O . ALA A 1 79 ? 1.709 8.081 -7.367 1.00 93.94 79 ALA A O 1
ATOM 587 N N . ASP A 1 80 ? 1.747 7.652 -5.153 1.00 91.00 80 ASP A N 1
ATOM 588 C CA . ASP A 1 80 ? 3.198 7.485 -5.027 1.00 91.00 80 ASP A CA 1
ATOM 589 C C . ASP A 1 80 ? 3.717 6.347 -5.914 1.00 91.00 80 ASP A C 1
ATOM 591 O O . ASP A 1 80 ? 4.657 6.534 -6.689 1.00 91.00 80 ASP A O 1
ATOM 595 N N . LEU A 1 81 ? 3.051 5.187 -5.885 1.00 91.88 81 LEU A N 1
ATOM 596 C CA . LEU A 1 81 ? 3.410 4.044 -6.735 1.00 91.88 81 LEU A CA 1
ATOM 597 C C . LEU A 1 81 ? 3.309 4.360 -8.228 1.00 91.88 81 LEU A C 1
ATOM 599 O O . LEU A 1 81 ? 4.097 3.871 -9.034 1.00 91.88 81 LEU A O 1
ATOM 603 N N . ARG A 1 82 ? 2.314 5.161 -8.618 1.00 92.12 82 ARG A N 1
ATOM 604 C CA . ARG A 1 82 ? 2.129 5.576 -10.015 1.00 92.12 82 ARG A CA 1
ATOM 605 C C . ARG A 1 82 ? 3.110 6.672 -10.428 1.00 92.12 82 ARG A C 1
ATOM 607 O O . ARG A 1 82 ? 3.433 6.756 -11.612 1.00 92.12 82 ARG A O 1
ATOM 614 N N . ALA A 1 83 ? 3.538 7.515 -9.490 1.00 92.75 83 ALA A N 1
ATOM 615 C CA . ALA A 1 83 ? 4.451 8.623 -9.743 1.00 92.75 83 ALA A CA 1
ATOM 616 C C . ALA A 1 83 ? 5.883 8.145 -10.010 1.00 92.75 83 ALA A C 1
ATOM 618 O O . ALA A 1 83 ? 6.568 8.744 -10.840 1.00 92.75 83 ALA A O 1
ATOM 619 N N . ASP A 1 84 ? 6.311 7.057 -9.364 1.00 87.06 84 ASP A N 1
ATOM 620 C CA . ASP A 1 84 ? 7.627 6.457 -9.582 1.00 87.06 84 ASP A CA 1
ATOM 621 C C . ASP A 1 84 ? 7.527 4.988 -10.038 1.00 87.06 84 ASP A C 1
ATOM 623 O O . ASP A 1 84 ? 7.557 4.066 -9.218 1.00 87.06 84 ASP A O 1
ATOM 627 N N . PRO A 1 85 ? 7.485 4.736 -11.361 1.00 78.69 85 PRO A N 1
ATOM 628 C CA . PRO A 1 85 ? 7.453 3.385 -11.916 1.00 78.69 85 PRO A CA 1
ATOM 629 C C . PRO A 1 85 ? 8.668 2.520 -11.556 1.00 78.69 85 PRO A C 1
ATOM 631 O O . PRO A 1 85 ? 8.591 1.299 -11.686 1.00 78.69 85 PRO A O 1
ATOM 634 N N . SER A 1 86 ? 9.792 3.106 -11.121 1.00 85.31 86 SER A N 1
ATOM 635 C CA . SER A 1 86 ? 10.969 2.328 -10.716 1.00 85.31 86 SER A CA 1
ATOM 636 C C . SER A 1 86 ? 10.727 1.552 -9.416 1.00 85.31 86 SER A C 1
ATOM 638 O O . SER A 1 86 ? 11.289 0.471 -9.227 1.00 85.31 86 SER A O 1
ATOM 640 N N . THR A 1 87 ? 9.801 2.023 -8.572 1.00 84.50 87 THR A N 1
ATOM 641 C CA . THR A 1 87 ? 9.354 1.307 -7.366 1.00 84.50 87 THR A CA 1
ATOM 642 C C . THR A 1 87 ? 8.684 -0.030 -7.691 1.00 84.50 87 THR A C 1
ATOM 644 O O . THR A 1 87 ? 8.707 -0.951 -6.876 1.00 84.50 87 THR A O 1
ATOM 647 N N . CYS A 1 88 ? 8.157 -0.179 -8.910 1.00 87.69 88 CYS A N 1
ATOM 648 C CA . CYS A 1 88 ? 7.513 -1.394 -9.397 1.00 87.69 88 CYS A CA 1
ATOM 649 C C . CYS A 1 88 ? 8.486 -2.464 -9.920 1.00 87.69 88 CYS A C 1
ATOM 651 O O . CYS A 1 88 ? 8.026 -3.509 -10.394 1.00 87.69 88 CYS A O 1
ATOM 653 N N . ALA A 1 89 ? 9.802 -2.234 -9.857 1.00 88.06 89 ALA A N 1
ATOM 654 C CA . ALA A 1 89 ? 10.801 -3.206 -10.290 1.00 88.06 89 ALA A CA 1
ATOM 655 C C . ALA A 1 89 ? 10.617 -4.563 -9.581 1.00 88.06 89 ALA A C 1
ATOM 657 O O . ALA A 1 89 ? 10.450 -4.632 -8.362 1.00 88.06 8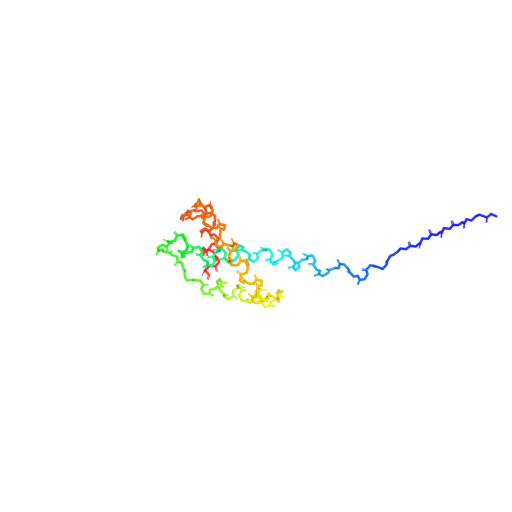9 ALA A O 1
ATOM 658 N N . ALA A 1 90 ? 10.659 -5.653 -10.354 1.00 84.81 90 ALA A N 1
ATOM 659 C CA . ALA A 1 90 ? 10.449 -7.016 -9.853 1.00 84.81 90 ALA A CA 1
ATOM 660 C C . ALA A 1 90 ? 11.599 -7.534 -8.963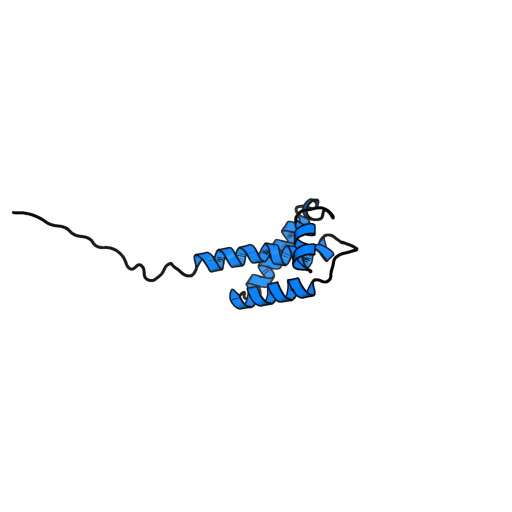 1.00 84.81 90 ALA A C 1
ATOM 662 O O . ALA A 1 90 ? 11.464 -8.564 -8.311 1.00 84.81 90 ALA A O 1
ATOM 663 N N . ASP A 1 91 ? 12.719 -6.823 -8.928 1.00 85.31 91 ASP A N 1
ATOM 664 C CA . ASP A 1 91 ? 13.878 -7.023 -8.055 1.00 85.31 91 ASP A CA 1
ATOM 665 C C . ASP A 1 91 ? 14.145 -5.791 -7.165 1.00 85.31 91 ASP A C 1
ATOM 667 O O . ASP A 1 91 ? 15.172 -5.698 -6.493 1.00 85.31 91 ASP A O 1
ATOM 671 N N . GLY A 1 92 ? 13.207 -4.838 -7.139 1.00 88.88 92 GLY A N 1
ATOM 672 C CA . GLY A 1 92 ? 13.303 -3.610 -6.361 1.00 88.88 92 GLY A CA 1
ATOM 673 C C . GLY A 1 92 ? 13.023 -3.802 -4.870 1.00 88.88 92 GLY A C 1
ATOM 674 O O . GLY A 1 92 ? 12.471 -4.811 -4.425 1.00 88.88 92 GLY A O 1
ATOM 675 N N . MET A 1 93 ? 13.353 -2.777 -4.079 1.00 90.44 93 MET A N 1
ATOM 676 C CA . MET A 1 93 ? 13.157 -2.780 -2.622 1.00 90.44 93 MET A CA 1
ATOM 677 C C . MET A 1 93 ? 11.708 -3.078 -2.225 1.00 90.44 93 MET A C 1
ATOM 679 O O . MET A 1 93 ? 11.471 -3.941 -1.383 1.00 90.44 93 MET A O 1
ATOM 683 N N . LEU A 1 94 ? 10.742 -2.409 -2.861 1.00 92.19 94 LEU A N 1
ATOM 684 C CA . LEU A 1 94 ? 9.323 -2.606 -2.575 1.00 92.19 94 LEU A CA 1
ATOM 685 C C . LEU A 1 94 ? 8.902 -4.060 -2.809 1.00 92.19 94 LEU A C 1
ATOM 687 O O . LEU A 1 94 ? 8.140 -4.616 -2.021 1.00 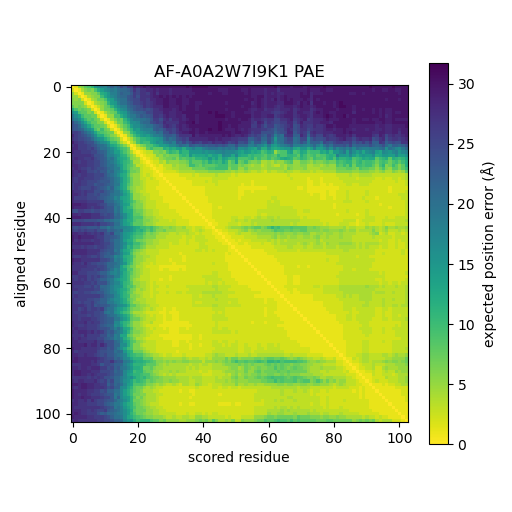92.19 94 LEU A O 1
ATOM 691 N N . ARG A 1 95 ? 9.426 -4.692 -3.864 1.00 93.75 95 ARG A N 1
ATOM 692 C CA . ARG A 1 95 ? 9.140 -6.091 -4.167 1.00 93.75 95 ARG A CA 1
ATOM 693 C C . ARG A 1 95 ? 9.733 -7.039 -3.128 1.00 93.75 95 ARG A C 1
ATOM 695 O O . ARG A 1 95 ? 9.034 -7.938 -2.674 1.00 93.75 95 ARG A O 1
ATOM 702 N N . MET A 1 96 ? 10.971 -6.806 -2.696 1.00 92.44 96 MET A N 1
ATOM 703 C CA . MET A 1 96 ? 11.586 -7.590 -1.618 1.00 92.44 96 MET A CA 1
ATOM 704 C C . MET A 1 96 ? 10.818 -7.454 -0.298 1.00 92.44 96 MET A C 1
ATOM 706 O O . MET A 1 96 ? 10.568 -8.451 0.375 1.00 92.44 96 MET A O 1
ATOM 710 N N . MET A 1 97 ? 10.408 -6.233 0.059 1.00 91.25 97 MET A N 1
ATOM 711 C CA . MET A 1 97 ? 9.610 -5.983 1.262 1.00 91.25 97 MET A CA 1
ATOM 712 C C . MET A 1 97 ? 8.233 -6.639 1.181 1.00 91.25 97 MET A C 1
ATOM 714 O O . MET A 1 97 ? 7.784 -7.235 2.156 1.00 91.25 97 MET A O 1
ATOM 718 N N . TYR A 1 98 ? 7.587 -6.565 0.016 1.00 93.69 98 TYR A N 1
ATOM 719 C CA . TYR A 1 98 ? 6.327 -7.245 -0.246 1.00 93.69 98 TYR A CA 1
ATOM 720 C C . TYR A 1 98 ? 6.448 -8.756 -0.039 1.00 93.69 98 TYR A C 1
ATOM 722 O O . TYR A 1 98 ? 5.669 -9.338 0.713 1.00 93.69 98 TYR A O 1
ATOM 730 N N . ASP A 1 99 ? 7.434 -9.384 -0.684 1.00 91.56 99 ASP A N 1
ATOM 731 C CA . ASP A 1 99 ? 7.622 -10.831 -0.614 1.00 91.56 99 ASP A CA 1
ATOM 732 C C . ASP A 1 99 ? 7.964 -11.279 0.815 1.00 91.56 99 ASP A C 1
ATOM 734 O O . ASP A 1 99 ? 7.548 -12.358 1.223 1.00 91.56 99 ASP A O 1
ATOM 738 N N . GLU A 1 100 ? 8.673 -10.463 1.600 1.00 90.38 100 GLU A N 1
ATOM 739 C CA . GLU A 1 100 ? 8.920 -10.746 3.018 1.00 90.38 100 GLU A CA 1
ATOM 740 C C . GLU A 1 100 ? 7.657 -10.597 3.872 1.00 90.38 100 GLU A C 1
ATOM 742 O O . GLU A 1 100 ? 7.353 -11.474 4.675 1.00 90.38 100 GLU A O 1
ATOM 747 N N . ALA A 1 101 ? 6.884 -9.528 3.675 1.00 87.81 101 ALA A N 1
ATOM 748 C CA . ALA A 1 101 ? 5.653 -9.288 4.425 1.00 87.81 101 ALA A CA 1
ATOM 749 C C . ALA A 1 101 ? 4.538 -10.303 4.102 1.00 87.81 101 ALA A C 1
ATOM 751 O O . ALA A 1 101 ? 3.624 -10.504 4.908 1.00 87.81 101 ALA A O 1
ATOM 752 N N . ALA A 1 102 ? 4.594 -10.924 2.921 1.00 85.44 102 ALA A N 1
ATOM 753 C CA . ALA A 1 102 ? 3.627 -11.913 2.463 1.00 85.44 102 ALA A CA 1
ATOM 754 C C . ALA A 1 102 ? 3.928 -13.355 2.926 1.00 85.44 102 ALA A C 1
ATOM 756 O O . ALA A 1 102 ? 3.025 -14.192 2.865 1.00 85.44 102 ALA A O 1
ATOM 757 N N . LYS A 1 103 ? 5.152 -13.655 3.391 1.00 83.44 103 LYS A N 1
ATOM 758 C CA . LYS A 1 103 ? 5.515 -14.949 4.006 1.00 83.44 103 LYS A CA 1
ATOM 759 C C . LYS A 1 103 ? 4.896 -15.066 5.383 1.00 83.44 103 LYS A C 1
ATOM 761 O O . LYS A 1 103 ? 4.202 -16.062 5.684 1.00 83.44 103 LYS A O 1
#

Organism: NCBI:txid990373

Mean predicted aligned error: 10.11 Å

Secondary structure (DSSP, 8-state):
------------SSSSSHHHHHHHHHHHHHHHHHHHHHHHTT-TTPPPTHHHHHHHHHHHHHHT--HHHHHHHHHHHHHHHHH-GGGG-TTSHHHHHHHHHH-

Sequence (103 aa):
MKTLLLASAVSLCALGASAPAFAQKEAMVMFYQMQMAPSVCRWTNAAATTRLDATIAAQEQGLRVSATERATMRREAEADLRADPSTCAADGMLRMMYDEAAK